Protein AF-A0A534SQ17-F1 (afdb_monomer_lite)

Sequence (105 aa):
MVLKKYGLTPDADVKIRALFGNHPLRLSALQAGQIDGTVMAMPFNKMAVKMGFRELVHLRDIIKTPQGGLVTTLQKTRGEAERIVRTIKAALMGNRFLKCIPTTG

Secondary structure (DSSP, 8-state):
-HHHHTTPPBTTTB------S-HHHHHHHHHTTS-S-----TTHHHHHHHTTPPP---GGGT--S-S------HHHHHH-HHHHHHHHHHHHHHHHHHHHS----

Radius of gyration: 19.22 Å; chains: 1; bounding box: 44×39×44 Å

Foldseek 3Di:
DVCVVVVHDEPPRDDDDPPPDDLVVVLVCCVVVVDVDDDDDPPSVVVSVVVVDDDPDDCVVPDVDDPDDDDDDPCCCVVVVVVVVVVVVVVVVVVVVVVPPPPPD

Structure (mmCIF, N/CA/C/O backbone):
data_AF-A0A534SQ17-F1
#
_entry.id   AF-A0A534SQ17-F1
#
loop_
_atom_site.group_PDB
_atom_site.id
_atom_site.type_symbol
_atom_site.label_atom_id
_atom_site.label_alt_id
_atom_site.label_comp_id
_atom_site.label_asym_id
_atom_site.label_entity_id
_atom_site.label_seq_id
_atom_site.pdbx_PDB_ins_code
_atom_site.Cartn_x
_atom_site.Cartn_y
_atom_site.Cartn_z
_atom_site.occupancy
_atom_site.B_iso_or_equiv
_atom_site.auth_seq_id
_atom_site.auth_comp_id
_atom_site.auth_asym_id
_atom_site.auth_atom_id
_atom_site.pdbx_PDB_model_num
ATOM 1 N N . MET A 1 1 ? -5.579 -9.910 -7.109 1.00 70.31 1 MET A N 1
ATOM 2 C CA . MET A 1 1 ? -4.195 -9.380 -7.080 1.00 70.31 1 MET A CA 1
ATOM 3 C C . MET A 1 1 ? -3.926 -8.670 -8.399 1.00 70.31 1 MET A C 1
ATOM 5 O O . MET A 1 1 ? -4.273 -9.240 -9.424 1.00 70.31 1 MET A O 1
ATOM 9 N N . VAL A 1 2 ? -3.385 -7.443 -8.376 1.00 83.81 2 VAL A N 1
ATOM 10 C CA . VAL A 1 2 ? -3.233 -6.569 -9.565 1.00 83.81 2 VAL A CA 1
ATOM 11 C C . VAL A 1 2 ? -2.546 -7.267 -10.739 1.00 83.81 2 VAL A C 1
ATOM 13 O O . VAL A 1 2 ? -3.040 -7.179 -11.852 1.00 83.81 2 VAL A O 1
ATOM 16 N N . LEU A 1 3 ? -1.486 -8.031 -10.475 1.00 87.25 3 LEU A N 1
ATOM 17 C CA . LEU A 1 3 ? -0.699 -8.732 -11.495 1.00 87.25 3 LEU A CA 1
ATOM 18 C C . LEU A 1 3 ? -1.549 -9.684 -12.350 1.00 87.25 3 LEU A C 1
ATOM 20 O O . LEU A 1 3 ? -1.552 -9.575 -13.572 1.00 87.25 3 LEU A O 1
ATOM 24 N N . LYS A 1 4 ? -2.387 -10.509 -11.707 1.00 85.88 4 LYS A N 1
ATOM 25 C CA . LYS A 1 4 ? -3.301 -11.428 -12.406 1.00 85.88 4 LYS A CA 1
ATOM 26 C C . LYS A 1 4 ? -4.301 -10.704 -13.314 1.00 85.88 4 LYS A C 1
ATOM 28 O O . LYS A 1 4 ? -4.695 -11.257 -14.331 1.00 85.88 4 LYS A O 1
ATOM 33 N N . LYS A 1 5 ? -4.711 -9.471 -12.974 1.00 84.25 5 LYS A N 1
ATOM 34 C CA . LYS A 1 5 ? -5.619 -8.673 -13.823 1.00 84.25 5 LYS A CA 1
ATOM 35 C C . LYS A 1 5 ? -4.964 -8.295 -15.158 1.00 84.25 5 LYS A C 1
ATOM 37 O O . LYS A 1 5 ? -5.673 -8.120 -16.139 1.00 84.25 5 LYS A O 1
ATOM 42 N N . TYR A 1 6 ? -3.638 -8.197 -15.185 1.00 87.56 6 TYR A N 1
ATOM 43 C CA . TYR A 1 6 ? -2.848 -7.919 -16.385 1.00 87.56 6 TYR A CA 1
ATOM 44 C C . TYR A 1 6 ? -2.225 -9.188 -16.990 1.00 87.56 6 TYR A C 1
ATOM 46 O O . TYR A 1 6 ? -1.299 -9.086 -17.783 1.00 87.56 6 TYR A O 1
ATOM 54 N N . GLY A 1 7 ? -2.708 -10.380 -16.616 1.00 89.31 7 GLY A N 1
ATOM 55 C CA . GLY A 1 7 ? -2.217 -11.650 -17.158 1.00 89.31 7 GLY A CA 1
ATOM 56 C C . GLY A 1 7 ? -0.854 -12.099 -16.626 1.00 89.31 7 GLY A C 1
ATOM 57 O O . GLY A 1 7 ? -0.328 -13.087 -17.117 1.00 89.31 7 GLY A O 1
ATOM 58 N N . LEU A 1 8 ? -0.298 -11.416 -15.619 1.00 90.31 8 LEU A N 1
ATOM 59 C CA . LEU A 1 8 ? 0.992 -11.772 -15.028 1.00 90.31 8 LEU A CA 1
ATOM 60 C C . LEU A 1 8 ? 0.823 -12.810 -13.917 1.00 90.31 8 LEU A C 1
ATOM 62 O O . LEU A 1 8 ? 0.032 -12.635 -12.976 1.00 90.31 8 LEU A O 1
ATOM 66 N N . THR A 1 9 ? 1.630 -13.859 -14.000 1.00 89.06 9 THR A N 1
ATOM 67 C CA . THR A 1 9 ? 1.705 -14.957 -13.045 1.00 89.06 9 THR A CA 1
ATOM 68 C C . THR A 1 9 ? 2.823 -14.682 -12.034 1.00 89.06 9 THR A C 1
ATOM 70 O O . THR A 1 9 ? 3.986 -14.541 -12.418 1.00 89.06 9 THR A O 1
ATOM 73 N N . PRO A 1 10 ? 2.506 -14.589 -10.729 1.00 85.25 10 PRO A N 1
ATOM 74 C CA . PRO A 1 10 ? 3.526 -14.516 -9.686 1.00 85.25 10 PRO A CA 1
ATOM 75 C C . PRO A 1 10 ? 4.485 -15.702 -9.768 1.00 85.25 10 PRO A C 1
ATOM 77 O O . PRO A 1 10 ? 4.056 -16.810 -10.074 1.00 85.25 10 PRO A O 1
ATOM 80 N N . ASP A 1 11 ? 5.759 -15.453 -9.487 1.00 85.88 11 ASP A N 1
ATOM 81 C CA . ASP A 1 11 ? 6.854 -16.431 -9.467 1.00 85.88 11 ASP A CA 1
ATOM 82 C C . ASP A 1 11 ? 7.248 -17.021 -10.835 1.00 85.88 11 ASP A C 1
ATOM 84 O O . ASP A 1 11 ? 8.309 -17.632 -10.933 1.00 85.88 11 ASP A O 1
ATOM 88 N N . ALA A 1 12 ? 6.471 -16.764 -11.896 1.00 89.44 12 ALA A N 1
ATOM 89 C CA . ALA A 1 12 ? 6.839 -17.060 -13.283 1.00 89.44 12 ALA A CA 1
ATOM 90 C C . ALA A 1 12 ? 7.233 -15.789 -14.056 1.00 89.44 12 ALA A C 1
ATOM 92 O O . ALA A 1 12 ? 8.358 -15.687 -14.535 1.00 89.44 12 ALA A O 1
ATOM 93 N N . ASP A 1 13 ? 6.340 -14.794 -14.116 1.00 89.75 13 ASP A N 1
ATOM 94 C CA . ASP A 1 13 ? 6.567 -13.553 -14.875 1.00 89.75 13 ASP A CA 1
ATOM 95 C C . ASP A 1 13 ? 7.169 -12.441 -14.007 1.00 89.75 13 ASP A C 1
ATOM 97 O O . ASP A 1 13 ? 7.804 -11.511 -14.499 1.00 89.75 13 ASP A O 1
ATOM 101 N N . VAL A 1 14 ? 6.940 -12.510 -12.692 1.00 89.69 14 VAL A N 1
ATOM 102 C CA . VAL A 1 14 ? 7.381 -11.498 -11.727 1.00 89.69 14 VAL A CA 1
ATOM 103 C C . VAL A 1 14 ? 7.814 -12.140 -10.419 1.00 89.69 14 VAL A C 1
ATOM 105 O O . VAL A 1 14 ? 7.108 -12.977 -9.854 1.00 89.69 14 VAL A O 1
ATOM 108 N N . LYS A 1 15 ? 8.949 -11.694 -9.877 1.00 89.75 15 LYS A N 1
ATOM 109 C CA . LYS A 1 15 ? 9.443 -12.146 -8.572 1.00 89.75 15 LYS A CA 1
ATOM 110 C C . LYS A 1 15 ? 9.049 -11.157 -7.481 1.00 89.75 15 LYS A C 1
ATOM 112 O O . LYS A 1 15 ? 9.574 -10.046 -7.421 1.00 89.75 15 LYS A O 1
ATOM 117 N N . ILE A 1 16 ? 8.150 -11.563 -6.587 1.00 88.25 16 ILE A N 1
ATOM 118 C CA . ILE A 1 16 ? 7.701 -10.702 -5.488 1.00 88.25 16 ILE A CA 1
ATOM 119 C C . ILE A 1 16 ? 8.765 -10.697 -4.386 1.00 88.25 16 ILE A C 1
ATOM 121 O O . ILE A 1 16 ? 9.074 -11.724 -3.785 1.00 88.25 16 ILE A O 1
ATOM 125 N N . ARG A 1 17 ? 9.330 -9.521 -4.102 1.00 85.88 17 ARG A N 1
ATOM 126 C CA . ARG A 1 17 ? 10.274 -9.316 -2.997 1.00 85.88 17 ARG A CA 1
ATOM 127 C C . ARG A 1 17 ? 9.554 -8.670 -1.819 1.00 85.88 17 ARG A C 1
ATOM 129 O O . ARG A 1 17 ? 9.026 -7.564 -1.935 1.00 85.88 17 ARG A O 1
ATOM 136 N N . ALA A 1 18 ? 9.569 -9.342 -0.671 1.00 78.81 18 ALA A N 1
ATOM 137 C CA . ALA A 1 18 ? 9.141 -8.737 0.581 1.00 78.81 18 ALA A CA 1
ATOM 138 C C . ALA A 1 18 ? 10.196 -7.719 1.033 1.00 78.81 18 ALA A C 1
ATOM 140 O O . ALA A 1 18 ? 11.178 -8.060 1.685 1.00 78.81 18 ALA A O 1
ATOM 141 N N . LEU A 1 19 ? 9.994 -6.454 0.672 1.00 74.50 19 LEU A N 1
ATOM 142 C CA . LEU A 1 19 ? 10.715 -5.352 1.295 1.00 74.50 19 LEU A CA 1
ATOM 143 C C . LEU A 1 19 ? 10.000 -5.016 2.604 1.00 74.50 19 LEU A C 1
ATOM 145 O O . LEU A 1 19 ? 8.982 -4.313 2.609 1.00 74.50 19 LEU A O 1
ATOM 149 N N . PHE A 1 20 ? 10.510 -5.575 3.704 1.00 63.91 20 PHE A N 1
ATOM 150 C CA . PHE A 1 20 ? 10.144 -5.158 5.053 1.00 63.91 20 PHE A CA 1
ATOM 151 C C . PHE A 1 20 ? 10.521 -3.685 5.201 1.00 63.91 20 PHE A C 1
ATOM 153 O O . PHE A 1 20 ? 11.696 -3.342 5.244 1.00 63.91 20 PHE A O 1
ATOM 160 N N . GLY A 1 21 ? 9.530 -2.798 5.200 1.00 63.84 21 GLY A N 1
ATOM 161 C CA . GLY A 1 21 ? 9.809 -1.372 5.262 1.00 63.84 21 GLY A CA 1
ATOM 162 C C . GLY A 1 21 ? 8.624 -0.488 4.915 1.00 63.84 21 GLY A C 1
ATOM 163 O O . GLY A 1 21 ? 7.722 -0.858 4.156 1.00 63.84 21 GLY A O 1
ATOM 164 N N . ASN A 1 22 ? 8.671 0.708 5.493 1.00 81.31 22 ASN A N 1
ATOM 165 C CA . ASN A 1 22 ? 7.841 1.849 5.141 1.00 81.31 22 ASN A CA 1
ATOM 166 C C . ASN A 1 22 ? 8.132 2.312 3.691 1.00 81.31 22 ASN A C 1
ATOM 168 O O . ASN A 1 22 ? 9.113 1.913 3.063 1.00 81.31 22 ASN A O 1
ATOM 172 N N . HIS A 1 23 ? 7.262 3.151 3.126 1.00 87.75 23 HIS A N 1
ATOM 173 C CA . HIS A 1 23 ? 7.402 3.645 1.749 1.00 87.75 23 HIS A CA 1
ATOM 174 C C . HIS A 1 23 ? 8.761 4.297 1.386 1.00 87.75 23 HIS A C 1
ATOM 176 O O . HIS A 1 23 ? 9.195 4.067 0.256 1.00 87.75 23 HIS A O 1
ATOM 182 N N . PRO A 1 24 ? 9.465 5.031 2.279 1.00 90.75 24 PRO A N 1
ATOM 183 C CA . PRO A 1 24 ? 10.808 5.547 2.000 1.00 90.75 24 PRO A CA 1
ATOM 184 C C . PRO A 1 24 ? 11.798 4.476 1.536 1.00 90.75 24 PRO A C 1
ATOM 186 O O . PRO A 1 24 ? 12.461 4.659 0.521 1.00 90.75 24 PRO A O 1
ATOM 189 N N . LEU A 1 25 ? 11.850 3.329 2.224 1.00 91.12 25 LEU A N 1
ATOM 190 C CA . LEU A 1 25 ? 12.791 2.258 1.890 1.00 91.12 25 LEU A CA 1
ATOM 191 C C . LEU A 1 25 ? 12.534 1.700 0.483 1.00 91.12 25 LEU A C 1
ATOM 193 O O . LEU A 1 25 ? 13.465 1.424 -0.269 1.00 91.12 25 LEU A O 1
ATOM 197 N N . ARG A 1 26 ? 11.257 1.569 0.107 1.00 91.94 26 ARG A N 1
ATOM 198 C CA . ARG A 1 26 ? 10.859 1.106 -1.230 1.00 91.94 26 ARG A CA 1
ATOM 199 C C . ARG A 1 26 ? 11.233 2.112 -2.314 1.00 91.94 26 ARG A C 1
ATOM 201 O O . ARG A 1 26 ? 11.634 1.692 -3.393 1.00 91.94 26 ARG A O 1
ATOM 208 N N . LEU A 1 27 ? 11.127 3.411 -2.027 1.00 92.88 27 LEU A N 1
ATOM 209 C CA . LEU A 1 27 ? 11.565 4.459 -2.945 1.00 92.88 27 LEU A CA 1
ATOM 210 C C . LEU A 1 27 ? 13.086 4.415 -3.140 1.00 92.88 27 LEU A C 1
ATOM 212 O O . LEU A 1 27 ? 13.543 4.424 -4.277 1.00 92.88 27 LEU A O 1
ATOM 216 N N . SER A 1 28 ? 13.863 4.275 -2.063 1.00 92.38 28 SER A N 1
ATOM 217 C CA . SER A 1 28 ? 15.322 4.137 -2.156 1.00 92.38 28 SER A CA 1
ATOM 218 C C . SER A 1 28 ? 15.744 2.881 -2.927 1.00 92.38 28 SER A C 1
ATOM 220 O O . SER A 1 28 ? 16.631 2.958 -3.771 1.00 92.38 28 SER A O 1
ATOM 222 N N . ALA A 1 29 ? 15.085 1.739 -2.703 1.00 92.31 29 ALA A N 1
ATOM 223 C CA . ALA A 1 29 ? 15.346 0.510 -3.458 1.00 92.31 29 ALA A CA 1
ATOM 224 C C . ALA A 1 29 ? 15.016 0.658 -4.956 1.00 92.31 29 ALA A C 1
ATOM 226 O O . ALA A 1 29 ? 15.748 0.140 -5.798 1.00 92.31 29 ALA A O 1
ATOM 227 N N . LEU A 1 30 ? 13.942 1.389 -5.287 1.00 93.62 30 LEU A N 1
ATOM 228 C CA . LEU A 1 30 ? 13.568 1.708 -6.667 1.00 93.62 30 LEU A CA 1
ATOM 229 C C . LEU A 1 30 ? 14.621 2.612 -7.331 1.00 93.62 30 LEU A C 1
ATOM 231 O O . LEU A 1 30 ? 15.044 2.347 -8.449 1.00 93.62 30 LEU A O 1
ATOM 235 N N . GLN A 1 31 ? 15.103 3.637 -6.622 1.00 93.81 31 GLN A N 1
ATOM 236 C CA . GLN A 1 31 ? 16.182 4.511 -7.098 1.00 93.81 31 GLN A CA 1
ATOM 237 C C . GLN A 1 31 ? 17.502 3.775 -7.319 1.00 93.81 31 GLN A C 1
ATOM 239 O O . GLN A 1 31 ? 18.207 4.056 -8.282 1.00 93.81 31 GLN A O 1
ATOM 244 N N . ALA A 1 32 ? 17.831 2.834 -6.436 1.00 93.94 32 ALA A N 1
ATOM 245 C CA . ALA A 1 32 ? 19.036 2.020 -6.538 1.00 93.94 32 ALA A CA 1
ATOM 246 C C . ALA A 1 32 ? 18.934 0.905 -7.599 1.00 93.94 32 ALA A C 1
ATOM 248 O O . ALA A 1 32 ? 19.878 0.133 -7.746 1.00 93.94 32 ALA A O 1
ATOM 249 N N . GLY A 1 33 ? 17.798 0.770 -8.298 1.00 92.88 33 GLY A N 1
ATOM 250 C CA . GLY A 1 33 ? 17.576 -0.287 -9.291 1.00 92.88 33 GLY A CA 1
ATOM 251 C C . GLY A 1 33 ? 17.490 -1.697 -8.695 1.00 92.88 33 GLY A C 1
ATOM 252 O O . GLY A 1 33 ? 17.662 -2.680 -9.407 1.00 92.88 33 GLY A O 1
ATOM 253 N N . GLN A 1 34 ? 17.243 -1.826 -7.387 1.00 92.56 34 GLN A N 1
ATOM 254 C CA . GLN A 1 34 ? 17.119 -3.129 -6.719 1.00 92.56 34 GLN A CA 1
ATOM 255 C C . GLN A 1 34 ? 15.760 -3.799 -6.967 1.00 92.56 34 GLN A C 1
ATOM 257 O O . GLN A 1 34 ? 15.616 -5.007 -6.758 1.00 92.56 34 GLN A O 1
ATOM 262 N N . ILE A 1 35 ? 14.758 -3.010 -7.360 1.00 92.88 35 ILE A N 1
ATOM 263 C CA . ILE A 1 35 ? 13.415 -3.451 -7.740 1.00 92.88 35 ILE A CA 1
ATOM 264 C C . ILE A 1 35 ? 12.944 -2.656 -8.958 1.00 92.88 35 ILE A C 1
ATOM 266 O O . ILE A 1 35 ? 13.262 -1.476 -9.081 1.00 92.88 35 ILE A O 1
ATOM 270 N N . ASP A 1 36 ? 12.112 -3.273 -9.793 1.00 92.62 36 ASP A N 1
ATOM 271 C CA . ASP A 1 36 ? 11.566 -2.632 -11.000 1.00 92.62 36 ASP A CA 1
ATOM 272 C C . ASP A 1 36 ? 10.269 -1.853 -10.731 1.00 92.62 36 ASP A C 1
ATOM 274 O O . ASP A 1 36 ? 9.868 -0.976 -11.495 1.00 92.62 36 ASP A O 1
ATOM 278 N N . GLY A 1 37 ? 9.574 -2.177 -9.638 1.00 91.69 37 GLY A N 1
ATOM 279 C CA . GLY A 1 37 ? 8.291 -1.571 -9.312 1.00 91.69 37 GLY A CA 1
ATOM 280 C C . GLY A 1 37 ? 7.815 -1.894 -7.905 1.00 91.69 37 GLY A C 1
ATOM 281 O O . GLY A 1 37 ? 8.168 -2.912 -7.307 1.00 91.69 37 GLY A O 1
ATOM 282 N N . THR A 1 38 ? 6.995 -1.004 -7.347 1.00 92.00 38 THR A N 1
ATOM 283 C CA . THR A 1 38 ? 6.457 -1.170 -5.997 1.00 92.00 38 THR A CA 1
ATOM 284 C C . THR A 1 38 ? 5.163 -0.392 -5.791 1.00 92.00 38 THR A C 1
ATOM 286 O O . THR A 1 38 ? 4.895 0.599 -6.468 1.00 92.00 38 THR A O 1
ATOM 289 N N . VAL A 1 39 ? 4.348 -0.840 -4.836 1.00 89.69 39 VAL A N 1
ATOM 290 C CA . VAL A 1 39 ? 3.128 -0.130 -4.440 1.00 89.69 39 VAL A CA 1
ATOM 291 C C . VAL A 1 39 ? 3.489 0.967 -3.440 1.00 89.69 39 VAL A C 1
ATOM 293 O O . VAL A 1 39 ? 4.052 0.695 -2.371 1.00 89.69 39 VA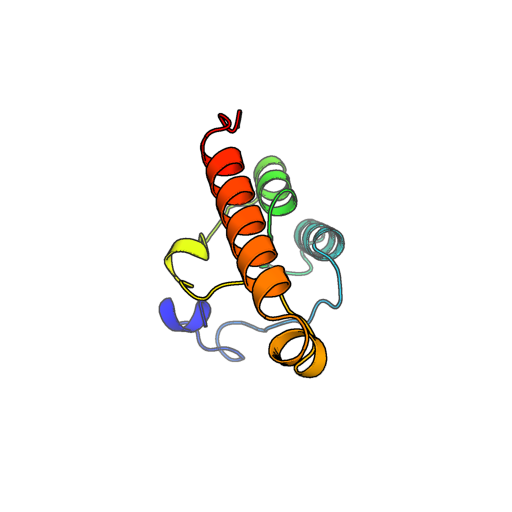L A O 1
ATOM 296 N N . MET A 1 40 ? 3.117 2.206 -3.767 1.00 90.38 40 MET A N 1
ATOM 297 C CA . MET A 1 40 ? 3.327 3.383 -2.924 1.00 90.38 40 MET A CA 1
ATOM 298 C C . MET A 1 40 ? 2.031 4.159 -2.706 1.00 90.38 40 MET A C 1
ATOM 300 O O . MET A 1 40 ? 1.208 4.280 -3.610 1.00 90.38 40 MET A O 1
ATOM 304 N N . ALA A 1 41 ? 1.875 4.700 -1.499 1.00 88.69 41 ALA A N 1
ATOM 305 C CA . ALA A 1 41 ? 0.852 5.685 -1.179 1.00 88.69 41 ALA A CA 1
ATOM 306 C C . ALA A 1 41 ? 1.439 7.105 -1.225 1.00 88.69 41 ALA A C 1
ATOM 308 O O . ALA A 1 41 ? 2.658 7.294 -1.276 1.00 88.69 41 ALA A O 1
ATOM 309 N N . MET A 1 42 ? 0.564 8.109 -1.185 1.00 87.00 42 MET A N 1
ATOM 310 C CA . MET A 1 42 ? 0.966 9.508 -1.031 1.00 87.00 42 MET A CA 1
ATOM 311 C C . MET A 1 42 ? 1.727 9.704 0.297 1.00 87.00 42 MET A C 1
ATOM 313 O O . MET A 1 42 ? 1.340 9.091 1.294 1.00 87.00 42 MET A O 1
ATOM 317 N N . PRO A 1 43 ? 2.790 10.534 0.343 1.00 90.94 43 PRO A N 1
ATOM 318 C CA . PRO A 1 43 ? 3.350 11.360 -0.742 1.00 90.94 43 PRO A CA 1
ATOM 319 C C . PRO A 1 43 ? 4.334 10.639 -1.678 1.00 90.94 43 PRO A C 1
ATOM 321 O O . PRO A 1 43 ? 4.721 11.193 -2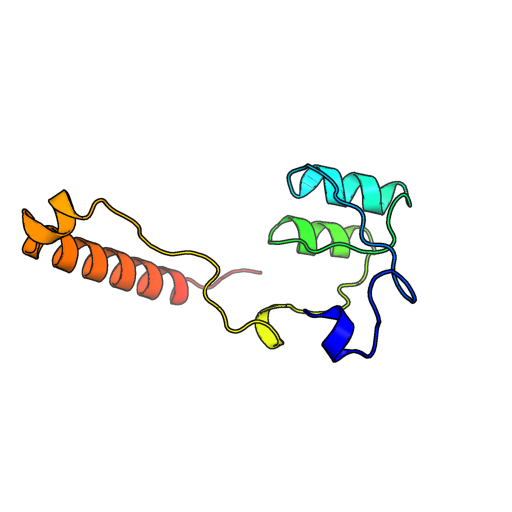.705 1.00 90.94 43 PRO A O 1
ATOM 324 N N . PHE A 1 44 ? 4.736 9.412 -1.358 1.00 92.56 44 PHE A N 1
ATOM 325 C CA . PHE A 1 44 ? 5.861 8.731 -2.005 1.00 92.56 44 PHE A CA 1
ATOM 326 C C . PHE A 1 44 ? 5.633 8.412 -3.482 1.00 92.56 44 PHE A C 1
ATOM 328 O O . PHE A 1 44 ? 6.567 8.524 -4.270 1.00 92.56 44 PHE A O 1
ATOM 335 N N . ASN A 1 45 ? 4.400 8.095 -3.892 1.00 91.06 45 ASN A N 1
ATOM 336 C CA . ASN A 1 45 ? 4.094 7.912 -5.314 1.00 91.06 45 ASN A CA 1
ATOM 337 C C . ASN A 1 45 ? 4.328 9.205 -6.121 1.00 91.06 45 ASN A C 1
ATOM 339 O O . ASN A 1 45 ? 4.916 9.161 -7.198 1.00 91.06 45 ASN A O 1
ATOM 343 N N . LYS A 1 46 ? 3.949 10.370 -5.577 1.00 92.75 46 LYS A N 1
ATOM 344 C CA . LYS A 1 46 ? 4.197 11.675 -6.209 1.00 92.75 46 LYS A CA 1
ATOM 345 C C . LYS A 1 46 ? 5.679 12.039 -6.213 1.00 92.75 46 LYS A C 1
ATOM 347 O O . LYS A 1 46 ? 6.154 12.595 -7.197 1.00 92.75 46 LYS A O 1
ATOM 352 N N . MET A 1 47 ? 6.410 11.712 -5.147 1.00 94.31 47 MET A N 1
ATOM 353 C CA . MET A 1 47 ? 7.865 11.890 -5.114 1.00 94.31 47 MET A CA 1
ATOM 354 C C . MET A 1 47 ? 8.552 11.051 -6.195 1.00 94.31 47 MET A C 1
ATOM 356 O O . MET A 1 47 ? 9.349 11.5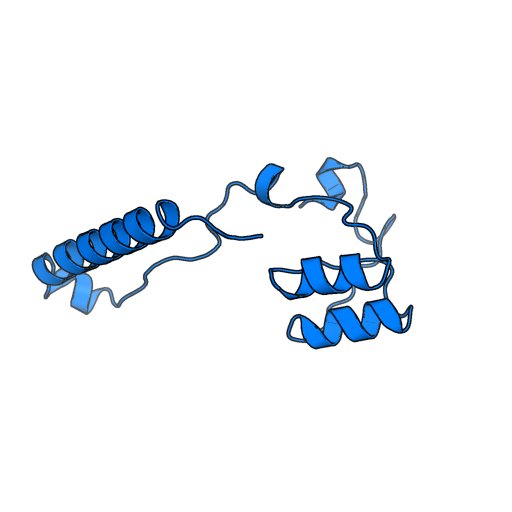95 -6.946 1.00 94.31 47 MET A O 1
ATOM 360 N N . ALA A 1 48 ? 8.186 9.775 -6.343 1.00 94.50 48 ALA A N 1
ATOM 361 C CA . ALA A 1 48 ? 8.748 8.906 -7.375 1.00 94.50 48 ALA A CA 1
ATOM 362 C C . ALA A 1 48 ? 8.522 9.461 -8.791 1.00 94.50 48 ALA A C 1
ATOM 364 O O . ALA A 1 48 ? 9.452 9.498 -9.592 1.00 94.50 48 ALA A O 1
ATOM 365 N N . VAL A 1 49 ? 7.321 9.972 -9.082 1.00 94.81 49 VAL A N 1
ATOM 366 C CA . VAL A 1 49 ? 7.037 10.616 -10.375 1.00 94.81 49 VAL A CA 1
ATOM 367 C C . VAL A 1 49 ? 7.929 11.839 -10.604 1.00 94.81 49 VAL A C 1
ATOM 369 O O . VAL A 1 49 ? 8.495 11.987 -11.684 1.00 94.81 49 VAL A O 1
ATOM 372 N N . LYS A 1 50 ? 8.134 12.683 -9.581 1.00 94.62 50 LYS A N 1
ATOM 373 C CA . LYS A 1 50 ? 9.068 13.823 -9.667 1.00 94.62 50 LYS A CA 1
ATOM 374 C C . LYS A 1 50 ? 10.521 13.395 -9.908 1.00 94.62 50 LYS A C 1
ATOM 376 O O . LYS A 1 50 ? 11.291 14.176 -10.451 1.00 94.62 50 LYS A O 1
ATOM 381 N N . MET A 1 51 ? 10.890 12.176 -9.522 1.00 94.44 51 MET A N 1
ATOM 382 C CA . MET A 1 51 ? 12.219 11.595 -9.743 1.00 94.44 51 MET A CA 1
ATOM 383 C C . MET A 1 51 ? 12.369 10.928 -11.121 1.00 94.44 51 MET A C 1
ATOM 385 O O . MET A 1 51 ? 13.411 10.343 -11.394 1.00 94.44 51 MET A O 1
ATOM 389 N N . GLY A 1 52 ? 11.346 10.997 -11.981 1.00 94.62 52 GLY A N 1
ATOM 390 C CA . GLY A 1 52 ? 11.366 10.428 -13.331 1.00 94.62 52 GLY A CA 1
ATOM 391 C C . GLY A 1 52 ? 10.768 9.023 -13.444 1.00 94.62 52 GLY A C 1
ATOM 392 O O . GLY A 1 52 ? 10.747 8.464 -14.539 1.00 94.62 52 GLY A O 1
ATOM 393 N N . PHE A 1 53 ? 10.246 8.446 -12.356 1.00 96.38 53 PHE A N 1
ATOM 394 C CA . PHE A 1 53 ? 9.538 7.166 -12.431 1.00 96.38 53 PHE A CA 1
ATOM 395 C C . PHE A 1 53 ? 8.137 7.324 -13.022 1.00 96.38 53 PHE A C 1
ATOM 397 O O . PHE A 1 53 ? 7.498 8.372 -12.930 1.00 96.38 53 PHE A O 1
ATOM 404 N N . ARG A 1 54 ? 7.618 6.233 -13.587 1.00 94.44 54 ARG A N 1
ATOM 405 C CA . ARG A 1 54 ? 6.270 6.177 -14.151 1.00 94.44 54 ARG A CA 1
ATOM 406 C C . ARG A 1 54 ? 5.316 5.445 -13.216 1.00 94.44 54 ARG A C 1
ATOM 408 O O . ARG A 1 54 ? 5.590 4.330 -12.778 1.00 94.44 54 ARG A O 1
ATOM 415 N N . GLU A 1 55 ? 4.154 6.039 -12.971 1.00 92.38 55 GLU A N 1
ATOM 416 C CA . GLU A 1 55 ? 3.050 5.335 -12.323 1.00 92.38 55 GLU A CA 1
ATOM 417 C C . GLU A 1 55 ? 2.399 4.381 -13.334 1.00 92.38 55 GLU A C 1
ATOM 419 O O . GLU A 1 55 ? 1.898 4.802 -14.376 1.00 92.38 55 GLU A O 1
ATOM 424 N N . LEU A 1 56 ? 2.471 3.078 -13.055 1.00 91.44 56 LEU A N 1
ATOM 425 C CA . LEU A 1 56 ? 1.974 2.044 -13.969 1.00 91.44 56 LEU A CA 1
ATOM 426 C C . LEU A 1 56 ? 0.462 1.847 -13.840 1.00 91.44 56 LEU A C 1
ATOM 428 O O . LEU A 1 56 ? -0.228 1.622 -14.830 1.00 91.44 56 LEU A O 1
ATOM 432 N N . VAL A 1 57 ? -0.041 1.884 -12.603 1.00 89.62 57 VAL A N 1
ATOM 433 C CA . VAL A 1 57 ? -1.422 1.533 -12.270 1.00 89.62 57 VAL A CA 1
ATOM 434 C C . VAL A 1 57 ? -1.876 2.304 -11.033 1.00 89.62 57 VAL A C 1
ATOM 436 O O . VAL A 1 57 ? -1.238 2.236 -9.980 1.00 89.62 57 VAL A O 1
ATOM 439 N N . HIS A 1 58 ? -3.045 2.937 -11.112 1.00 88.19 58 HIS A N 1
ATOM 440 C CA . HIS A 1 58 ? -3.754 3.430 -9.937 1.00 88.19 58 HIS A CA 1
ATOM 441 C C . HIS A 1 58 ? -4.566 2.304 -9.290 1.00 88.19 58 HIS A C 1
ATOM 443 O O . HIS A 1 58 ? -5.609 1.880 -9.786 1.00 88.19 58 HIS A O 1
ATOM 449 N N . LEU A 1 59 ? -4.115 1.823 -8.127 1.00 84.38 59 LEU A N 1
ATOM 450 C CA . LEU A 1 59 ? -4.774 0.707 -7.434 1.00 84.38 59 LEU A CA 1
ATOM 451 C C . LEU A 1 59 ? -6.233 0.994 -7.048 1.00 84.38 59 LEU A C 1
ATOM 453 O O . LEU A 1 59 ? -6.998 0.044 -6.899 1.00 84.38 59 LEU A O 1
ATOM 457 N N . ARG A 1 60 ? -6.637 2.266 -6.924 1.00 81.25 60 ARG A N 1
ATOM 458 C CA . ARG A 1 60 ? -8.028 2.665 -6.643 1.00 81.25 60 ARG A CA 1
ATOM 459 C C . ARG A 1 60 ? -9.011 2.166 -7.708 1.00 81.25 60 ARG A C 1
ATOM 461 O O . ARG A 1 60 ? -10.145 1.839 -7.372 1.00 81.25 60 ARG A O 1
ATOM 468 N N . ASP A 1 61 ? -8.569 2.046 -8.955 1.00 83.56 61 ASP A N 1
ATOM 469 C CA . ASP A 1 61 ? -9.427 1.627 -10.071 1.00 83.56 61 ASP A CA 1
ATOM 470 C C . ASP A 1 61 ? -9.649 0.107 -10.089 1.00 83.56 61 ASP A C 1
ATOM 472 O O . ASP A 1 61 ? -10.506 -0.419 -10.802 1.00 83.56 61 ASP A O 1
ATOM 476 N N . ILE A 1 62 ? -8.861 -0.626 -9.299 1.00 82.50 62 ILE A N 1
ATOM 477 C CA . ILE A 1 62 ? -8.831 -2.089 -9.290 1.00 82.50 62 ILE A CA 1
ATOM 478 C C . ILE A 1 62 ? -9.308 -2.638 -7.949 1.00 82.50 62 ILE A C 1
ATOM 480 O O . ILE A 1 62 ? -10.064 -3.607 -7.910 1.00 82.50 62 ILE A O 1
ATOM 484 N N . ILE A 1 63 ? -8.871 -2.033 -6.849 1.00 79.50 63 ILE A N 1
ATOM 485 C CA . ILE A 1 63 ? -9.188 -2.458 -5.492 1.00 79.50 63 ILE A CA 1
ATOM 486 C C . ILE A 1 63 ? -10.240 -1.507 -4.935 1.00 79.50 63 ILE A C 1
ATOM 488 O O . ILE A 1 63 ? -9.943 -0.382 -4.544 1.00 79.50 63 ILE A O 1
ATOM 492 N N . LYS A 1 64 ? -11.479 -1.999 -4.867 1.00 75.81 64 LYS A N 1
ATOM 493 C CA . LYS A 1 64 ? -12.604 -1.289 -4.238 1.00 75.81 64 LYS A CA 1
ATOM 494 C C . LYS A 1 64 ? -12.731 -1.577 -2.737 1.00 75.81 64 LYS A C 1
ATOM 496 O O . LYS A 1 64 ? -13.615 -1.039 -2.080 1.00 75.81 64 LYS A O 1
ATOM 501 N N . THR A 1 65 ? -11.863 -2.430 -2.193 1.00 77.00 65 THR A N 1
ATOM 502 C CA . THR A 1 65 ? -11.898 -2.832 -0.783 1.00 77.00 65 THR A CA 1
ATOM 503 C C . THR A 1 65 ? -11.427 -1.692 0.127 1.00 77.00 65 THR A C 1
ATOM 505 O O . THR A 1 65 ? -10.372 -1.107 -0.150 1.00 77.00 65 THR A O 1
ATOM 508 N N . PRO A 1 66 ? -12.144 -1.396 1.230 1.00 72.38 66 PRO A N 1
ATOM 509 C CA . PRO A 1 66 ? -11.707 -0.417 2.222 1.00 72.38 66 PRO A CA 1
ATOM 510 C C . PRO A 1 66 ? -10.324 -0.770 2.784 1.00 72.38 66 PRO A C 1
ATOM 512 O O . PRO A 1 66 ? -10.092 -1.902 3.197 1.00 72.38 66 PRO A O 1
ATOM 515 N N . GLN A 1 67 ? -9.409 0.203 2.808 1.00 71.19 67 GLN A N 1
ATOM 516 C CA . GLN A 1 67 ? -8.035 0.036 3.318 1.00 71.19 67 GLN A CA 1
ATOM 517 C C . GLN A 1 67 ? -7.887 0.435 4.798 1.00 71.19 67 GLN A C 1
ATOM 519 O O . GLN A 1 67 ? -6.790 0.409 5.343 1.00 71.19 67 GLN A O 1
ATOM 524 N N . GLY A 1 68 ? -8.978 0.826 5.456 1.00 80.25 68 GLY A N 1
ATOM 525 C CA . GLY A 1 68 ? -8.972 1.250 6.852 1.00 80.25 68 GLY A CA 1
ATOM 526 C C . GLY A 1 68 ? -10.377 1.292 7.442 1.00 80.25 68 GLY A C 1
ATOM 527 O O . GLY A 1 68 ? -11.371 1.195 6.720 1.00 80.25 68 GLY A O 1
ATOM 528 N N . GLY A 1 69 ? -10.449 1.441 8.762 1.00 86.69 69 GLY A N 1
ATOM 529 C CA . GLY A 1 69 ? -11.704 1.499 9.499 1.00 86.69 69 GLY A CA 1
ATOM 530 C C . GLY A 1 69 ? -11.495 1.903 10.954 1.00 86.69 69 GLY A C 1
ATOM 531 O O . GLY A 1 69 ? -10.379 1.871 11.469 1.00 86.69 69 GLY A O 1
ATOM 532 N N . LEU A 1 70 ? -12.587 2.290 11.608 1.00 91.06 70 LEU A N 1
ATOM 533 C CA . LEU A 1 70 ? -12.610 2.475 13.054 1.00 91.06 70 LEU A CA 1
ATOM 534 C C . LEU A 1 70 ? -12.826 1.119 13.717 1.00 91.06 70 LEU A C 1
ATOM 536 O O . LEU A 1 70 ? -13.762 0.401 13.368 1.00 91.06 70 LEU A O 1
ATOM 540 N N . VAL A 1 71 ? -11.978 0.790 14.684 1.00 92.94 71 VAL A N 1
ATOM 541 C CA . VAL A 1 71 ? -12.052 -0.461 15.442 1.00 92.94 71 VAL A CA 1
ATOM 542 C C . VAL A 1 71 ? -12.116 -0.158 16.936 1.00 92.94 71 VAL A C 1
ATOM 544 O O . VAL A 1 71 ? -11.509 0.796 17.418 1.00 92.94 71 VAL A O 1
ATOM 547 N N . THR A 1 72 ? -12.887 -0.950 17.675 1.00 94.44 72 THR A N 1
ATOM 548 C CA . THR A 1 72 ? -13.013 -0.855 19.134 1.00 94.44 72 THR A CA 1
ATOM 549 C C . THR A 1 72 ? -13.351 -2.226 19.713 1.00 94.44 72 THR A C 1
ATOM 551 O O . THR A 1 72 ? -13.601 -3.178 18.974 1.00 94.44 72 THR A O 1
ATOM 554 N N . THR A 1 73 ? -13.352 -2.349 21.038 1.00 96.25 73 THR A N 1
ATOM 555 C CA . THR A 1 73 ? -13.658 -3.616 21.705 1.00 96.25 73 THR A CA 1
ATOM 556 C C . THR A 1 73 ? -15.153 -3.929 21.665 1.00 96.25 73 THR A C 1
ATOM 558 O O . THR A 1 73 ? -16.015 -3.041 21.681 1.00 96.25 73 THR A O 1
ATOM 561 N N . LEU A 1 74 ? -15.482 -5.223 21.686 1.00 95.81 74 LEU A N 1
ATOM 562 C CA . LEU A 1 74 ? -16.870 -5.680 21.765 1.00 95.81 74 LEU A CA 1
ATOM 563 C C . LEU A 1 74 ? -17.555 -5.188 23.050 1.00 95.81 74 LEU A C 1
ATOM 565 O O . LEU A 1 74 ? -18.726 -4.817 23.024 1.00 95.81 74 LEU A O 1
ATOM 569 N N . GLN A 1 75 ? -16.804 -5.122 24.154 1.00 96.88 75 GLN A N 1
ATOM 570 C CA . GLN A 1 75 ? -17.282 -4.598 25.433 1.00 96.88 75 GLN A CA 1
ATOM 571 C C . GLN A 1 75 ? -17.766 -3.149 25.306 1.00 96.88 75 GLN A C 1
ATOM 573 O O . GLN A 1 75 ? -18.891 -2.857 25.699 1.00 96.88 75 GLN A O 1
ATOM 578 N N . LYS A 1 76 ? -16.973 -2.260 24.690 1.00 93.88 76 LYS A N 1
ATOM 579 C CA . LYS A 1 76 ? -17.383 -0.866 24.440 1.00 93.88 76 LYS A CA 1
ATOM 580 C C . LYS A 1 76 ? -18.570 -0.781 23.489 1.00 93.88 76 LYS A C 1
ATOM 582 O O . LYS A 1 76 ? -19.449 0.050 23.669 1.00 93.88 76 LYS A O 1
ATOM 587 N N . THR A 1 77 ? -18.618 -1.673 22.503 1.00 93.81 77 THR A N 1
ATOM 588 C CA . THR A 1 77 ? -19.732 -1.729 21.550 1.00 93.81 77 THR A CA 1
ATOM 589 C C . THR A 1 77 ? -21.060 -2.040 22.241 1.00 93.81 77 THR A C 1
ATOM 591 O O . THR A 1 77 ? -22.074 -1.430 21.918 1.00 93.81 77 THR A O 1
ATOM 594 N N . ARG A 1 78 ? -21.051 -2.951 23.221 1.00 93.50 78 ARG A N 1
ATOM 595 C CA . ARG A 1 78 ? -22.249 -3.351 23.974 1.00 93.50 78 ARG A CA 1
ATOM 596 C C . ARG A 1 78 ? -22.587 -2.398 25.123 1.00 93.50 78 ARG A C 1
ATOM 598 O O . ARG A 1 78 ? -23.758 -2.124 25.340 1.00 93.50 78 ARG A O 1
ATOM 605 N N . GLY A 1 79 ? -21.579 -1.907 25.846 1.00 96.31 79 GLY A N 1
ATOM 606 C CA . GLY A 1 79 ? -21.764 -1.077 27.042 1.00 96.31 79 GLY A CA 1
ATOM 607 C C . GLY A 1 79 ? -21.950 0.417 26.770 1.00 96.31 79 GLY A C 1
ATOM 608 O O . GLY A 1 79 ? -22.478 1.123 27.619 1.00 96.31 79 GLY A O 1
ATOM 609 N N . GLU A 1 80 ? -21.534 0.914 25.600 1.00 96.44 80 GLU A N 1
ATOM 610 C CA . GLU A 1 80 ? -21.530 2.351 25.281 1.00 96.44 80 GLU A CA 1
ATOM 611 C C . GLU A 1 80 ? -22.135 2.639 23.891 1.00 96.44 80 GLU A C 1
ATOM 613 O O . GLU A 1 80 ? -21.641 3.493 23.149 1.00 96.44 80 GLU A O 1
ATOM 618 N N . ALA A 1 81 ? -23.206 1.932 23.512 1.00 93.38 81 ALA A N 1
ATOM 619 C CA . ALA A 1 81 ? -23.776 1.965 22.158 1.00 93.38 81 ALA A CA 1
ATOM 620 C C . ALA A 1 81 ? -24.033 3.389 21.620 1.00 93.38 81 ALA A C 1
ATOM 622 O O . ALA A 1 81 ? -23.670 3.705 20.485 1.00 93.38 81 ALA A O 1
ATOM 623 N N . GLU A 1 82 ? -24.576 4.293 22.440 1.00 96.19 82 GLU A N 1
ATOM 624 C CA . GLU A 1 82 ? -24.798 5.678 22.013 1.00 96.19 82 GLU A CA 1
ATOM 625 C C . GLU A 1 82 ? -23.502 6.427 21.675 1.00 96.19 82 GLU A C 1
ATOM 627 O O . GLU A 1 82 ? -23.439 7.184 20.701 1.00 96.19 82 GLU A O 1
ATOM 632 N N . ARG A 1 83 ? -22.446 6.224 22.471 1.00 95.81 83 ARG A N 1
ATOM 633 C CA . ARG A 1 83 ? -21.139 6.843 22.236 1.00 95.81 83 ARG A CA 1
ATOM 634 C C . ARG A 1 83 ? -20.529 6.321 20.943 1.00 95.81 83 ARG A C 1
ATOM 636 O O . ARG A 1 83 ? -19.939 7.103 20.195 1.00 95.81 83 ARG A O 1
ATOM 643 N N . ILE A 1 84 ? -20.708 5.034 20.652 1.00 96.88 84 ILE A N 1
ATOM 644 C CA . ILE A 1 84 ? -20.281 4.437 19.385 1.00 96.88 84 ILE A CA 1
ATOM 645 C C . ILE A 1 84 ? -20.989 5.113 18.209 1.00 96.88 84 ILE A C 1
ATOM 647 O O . ILE A 1 84 ? -20.319 5.592 17.294 1.00 96.88 84 ILE A O 1
ATOM 651 N N . VAL A 1 85 ? -22.317 5.257 18.261 1.00 96.12 85 VAL A N 1
ATOM 652 C CA . VAL A 1 85 ? -23.089 5.932 17.203 1.00 96.12 85 VAL A CA 1
ATOM 653 C C . VAL A 1 85 ? -22.634 7.383 17.017 1.00 96.12 85 VAL A C 1
ATOM 655 O O . VAL A 1 85 ? -22.412 7.817 15.884 1.00 96.12 85 VAL A O 1
ATOM 658 N N . ARG A 1 86 ? -22.442 8.138 18.108 1.00 96.69 86 ARG A N 1
ATOM 659 C CA . ARG A 1 86 ? -21.929 9.519 18.047 1.00 96.69 86 ARG A CA 1
ATOM 660 C C . ARG A 1 86 ? -20.533 9.587 17.423 1.00 96.69 86 ARG A C 1
ATOM 662 O O . ARG A 1 86 ? -20.285 10.462 16.597 1.00 96.69 86 ARG A O 1
ATOM 669 N N . THR A 1 87 ? -19.656 8.639 17.747 1.00 96.38 87 THR A N 1
ATOM 670 C CA . THR A 1 87 ? -18.299 8.554 17.179 1.00 96.38 87 THR A CA 1
ATOM 671 C C . THR A 1 87 ? -18.333 8.276 15.675 1.00 96.38 87 THR A C 1
ATOM 673 O O . THR A 1 87 ? -17.635 8.946 14.916 1.00 96.38 87 THR A O 1
ATOM 676 N N . ILE A 1 88 ? -19.187 7.352 15.221 1.00 95.88 88 ILE A N 1
ATOM 677 C CA . ILE A 1 88 ? -19.375 7.068 13.789 1.00 95.88 88 ILE A CA 1
ATOM 678 C C . ILE A 1 88 ? -19.870 8.323 13.059 1.00 95.88 88 ILE A C 1
ATOM 680 O O . ILE A 1 88 ? -19.308 8.694 12.028 1.00 95.88 88 ILE A O 1
ATOM 684 N N . LYS A 1 89 ? -20.876 9.019 13.607 1.00 96.69 89 LYS A N 1
ATOM 685 C CA . LYS A 1 89 ? -21.383 10.279 13.036 1.00 96.69 89 LYS A CA 1
ATOM 686 C C . LYS A 1 89 ? -20.282 11.336 12.936 1.00 96.69 89 LYS A C 1
ATOM 688 O O . LYS A 1 89 ? -20.127 11.939 11.878 1.00 96.69 89 LYS A O 1
ATOM 693 N N . ALA A 1 90 ? -19.497 11.528 13.996 1.00 96.31 90 ALA A N 1
ATOM 694 C CA . ALA A 1 90 ? -18.384 12.474 14.002 1.00 96.31 90 ALA A CA 1
ATOM 695 C C . ALA A 1 90 ? -17.339 12.144 12.924 1.00 96.31 90 ALA A C 1
ATOM 697 O O . ALA A 1 90 ? -16.925 13.030 12.177 1.00 96.31 90 ALA A O 1
ATOM 698 N N . ALA A 1 91 ? -16.975 10.869 12.772 1.00 94.25 91 ALA A N 1
ATOM 699 C CA . ALA A 1 91 ? -16.042 10.431 11.737 1.00 94.25 91 ALA A CA 1
ATOM 700 C C . ALA A 1 91 ? -16.584 10.661 10.314 1.00 94.25 91 ALA A C 1
ATOM 702 O O . ALA A 1 91 ? -15.846 11.109 9.434 1.00 94.25 91 ALA A O 1
ATOM 703 N N . LEU A 1 92 ? -17.878 10.407 10.083 1.00 94.06 92 LEU A N 1
ATOM 704 C CA . LEU A 1 92 ? -18.531 10.686 8.800 1.00 94.06 92 LEU A CA 1
ATOM 705 C C . LEU A 1 92 ? -18.568 12.188 8.492 1.00 94.06 92 LEU A C 1
ATOM 707 O O . LEU A 1 92 ? -18.276 12.578 7.360 1.00 94.06 92 LEU A O 1
ATOM 711 N N . MET A 1 93 ? -18.876 13.026 9.487 1.00 94.31 93 MET A N 1
ATOM 712 C CA . MET A 1 93 ? -18.851 14.485 9.345 1.00 94.31 93 MET A CA 1
ATOM 713 C C . MET A 1 93 ? -17.442 14.991 9.019 1.00 94.31 93 MET A C 1
ATOM 715 O O . MET A 1 93 ? -17.279 15.752 8.067 1.00 94.31 93 MET A O 1
ATOM 719 N N . GLY A 1 94 ? -16.419 14.506 9.728 1.00 93.19 94 GLY A N 1
ATOM 720 C CA . GLY A 1 94 ? -15.022 14.844 9.446 1.00 93.19 94 GLY A CA 1
ATOM 721 C C . GLY A 1 94 ? -14.599 14.451 8.027 1.00 93.19 94 GLY A C 1
ATOM 722 O O . GLY A 1 94 ? -14.022 15.257 7.305 1.00 93.19 94 GLY A O 1
ATOM 723 N N . ASN A 1 95 ? -14.959 13.248 7.570 1.00 89.88 95 ASN A N 1
ATOM 724 C CA . ASN A 1 95 ? -14.655 12.808 6.205 1.00 89.88 95 ASN A CA 1
ATOM 725 C C . ASN A 1 95 ? -15.390 13.653 5.145 1.00 89.88 95 ASN A C 1
ATOM 727 O O . ASN A 1 95 ? -14.818 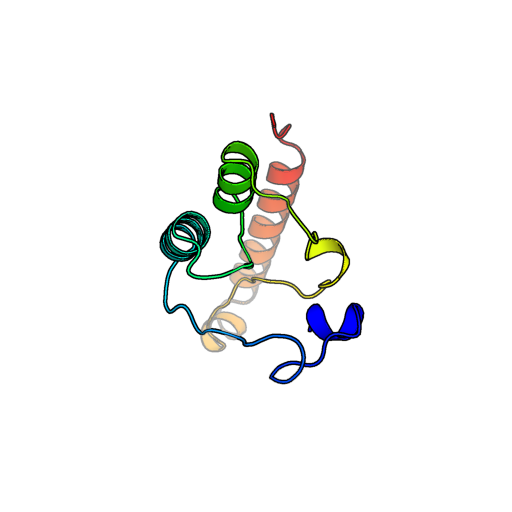14.006 4.114 1.00 89.88 95 ASN A O 1
ATOM 731 N N . ARG A 1 96 ? -16.652 14.026 5.397 1.00 91.06 96 ARG A N 1
ATOM 732 C CA . ARG A 1 96 ? -17.405 14.931 4.516 1.00 91.06 96 ARG A CA 1
ATOM 733 C C . ARG A 1 96 ? -16.730 16.298 4.421 1.00 91.06 96 ARG A C 1
ATOM 735 O O . ARG A 1 96 ? -16.606 16.807 3.315 1.00 91.06 96 ARG A O 1
ATOM 742 N N . PHE A 1 97 ? -16.264 16.839 5.544 1.00 92.50 97 PHE A N 1
ATOM 743 C CA . PHE A 1 97 ? -15.538 18.106 5.5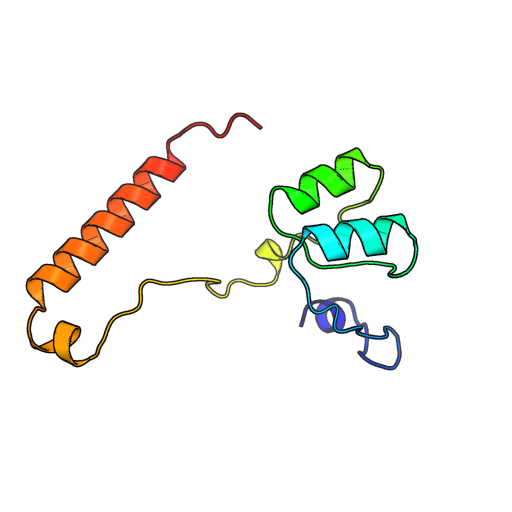89 1.00 92.50 97 PHE A CA 1
ATOM 744 C C . PHE A 1 97 ? -14.230 18.044 4.791 1.00 92.50 97 PHE A C 1
ATOM 746 O O . PHE A 1 97 ? -14.003 18.893 3.933 1.00 92.50 97 PHE A O 1
ATOM 753 N N . LEU A 1 98 ? -13.423 16.993 4.982 1.00 87.94 98 LEU A N 1
ATOM 754 C CA . LEU A 1 98 ? -12.169 16.800 4.242 1.00 87.94 98 LEU A CA 1
ATOM 755 C C . LEU A 1 98 ? -12.373 16.732 2.722 1.00 87.94 98 LEU A C 1
ATOM 757 O O . LEU A 1 98 ? -11.530 17.217 1.977 1.00 87.94 98 LEU A O 1
ATOM 761 N N . LYS A 1 99 ? -13.493 16.170 2.249 1.00 83.81 99 LYS A N 1
ATOM 762 C CA . LYS A 1 99 ? -13.828 16.147 0.813 1.00 83.81 99 LYS A CA 1
ATOM 763 C C . LYS A 1 99 ? -14.180 17.520 0.237 1.00 83.81 99 LYS A C 1
ATOM 765 O O . LYS A 1 99 ? -14.089 17.686 -0.973 1.00 83.81 99 LYS A O 1
ATOM 770 N N . CYS A 1 100 ? -14.633 18.457 1.067 1.00 81.44 100 CYS A N 1
ATOM 771 C CA . CYS A 1 100 ? -15.018 19.799 0.634 1.00 81.44 100 CYS A CA 1
ATOM 772 C C . CYS A 1 100 ? -13.842 20.784 0.627 1.00 81.44 100 CYS A C 1
ATOM 774 O O . CYS A 1 100 ? -13.959 21.851 0.031 1.00 81.44 100 CYS A O 1
ATOM 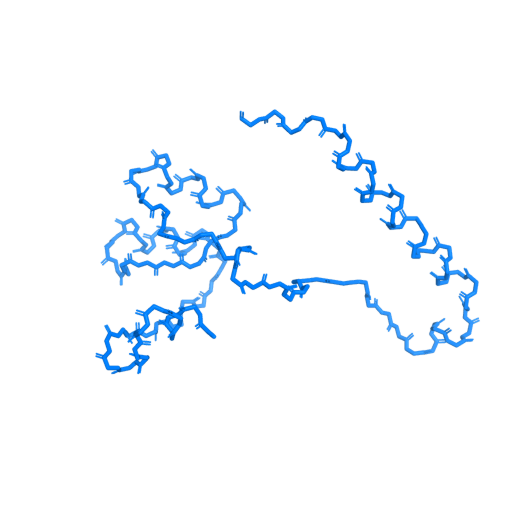776 N N . ILE A 1 101 ? -12.724 20.452 1.280 1.00 74.38 101 ILE A N 1
ATOM 777 C CA . ILE A 1 101 ? -11.509 21.264 1.209 1.00 74.38 101 ILE A CA 1
ATOM 778 C C . ILE A 1 101 ? -10.923 21.103 -0.201 1.00 74.38 101 ILE A C 1
ATOM 780 O O . ILE A 1 101 ? -10.674 19.966 -0.614 1.00 74.38 101 ILE A O 1
ATOM 784 N N . PRO A 1 102 ? -10.679 22.196 -0.948 1.00 58.50 102 PRO A N 1
ATOM 785 C CA . PRO A 1 102 ? -9.969 22.113 -2.213 1.00 58.50 102 PRO A CA 1
ATOM 786 C C . PRO A 1 102 ? -8.590 21.515 -1.947 1.00 58.50 102 PRO A C 1
ATOM 788 O O . PRO A 1 102 ? -7.770 22.099 -1.240 1.00 58.50 102 PRO A O 1
ATOM 791 N N . THR A 1 103 ? -8.325 20.327 -2.482 1.00 60.81 103 THR A N 1
ATOM 792 C CA . THR A 1 103 ? -6.971 19.783 -2.481 1.00 60.81 103 THR A CA 1
ATOM 793 C C . THR A 1 103 ? -6.185 20.541 -3.541 1.00 60.81 103 THR A C 1
ATOM 795 O O . THR A 1 103 ? -6.262 20.194 -4.718 1.00 60.81 103 THR A O 1
ATOM 798 N N . THR A 1 104 ? -5.483 21.602 -3.144 1.00 48.50 104 THR A N 1
ATOM 799 C CA . THR A 1 104 ? -4.479 22.257 -3.989 1.00 48.50 104 THR A CA 1
ATOM 800 C C . THR A 1 104 ? -3.394 21.220 -4.273 1.00 48.50 104 THR A C 1
ATOM 802 O O . THR A 1 104 ? -2.656 20.827 -3.368 1.00 48.50 104 THR A O 1
ATOM 805 N N . GLY A 1 105 ? -3.389 20.687 -5.491 1.00 43.81 105 GLY A N 1
ATOM 806 C CA . GLY A 1 105 ? -2.443 19.686 -5.977 1.00 43.81 105 GLY A CA 1
ATOM 807 C C . GLY A 1 105 ? -1.611 20.249 -7.107 1.00 43.81 105 GLY A C 1
ATOM 808 O O . GLY A 1 105 ? -2.201 20.979 -7.932 1.00 43.81 105 GLY A O 1
#

pLDDT: mean 87.78, std 9.95, range [43.81, 96.88]